Protein AF-A0A9J5WJE4-F1 (afdb_monomer)

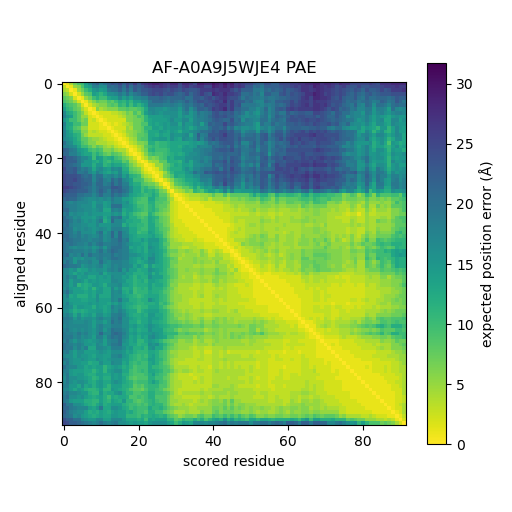Sequence (92 aa):
MAKEAVLTQDSVMKRGITLCFRCFLCGETSYTHHLWRIFLSLRGISWTMPRKVAEALLCWEEEGVDAKDKGRWRVIPGSIWWAVWKERNSRC

Foldseek 3Di:
DPPPPPCPPVNCVVVVQDFPCADPVGRDNVQLVVVVCVVCVVVVHDDDDDPDPVVVLVVQVVVCPPPPDVPVSNCVVVVSVVVSVVVRRVVD

pLDDT: mean 73.05, std 15.77, range [30.92, 92.12]

Secondary structure (DSSP, 8-state):
--------HHHHHTTT-----S-TTT-S-HHHHHHHHHHHHHHT------SSHHHHHHHHHHHTTT-S-HHHHHHHHHHHHHHHHHHHHS--

Mean predicted aligned error: 10.75 Å

Organism: Solanum commersonii (NCBI:txid4109)

Radius of gyration: 14.86 Å; Cα contacts (8 Å, |Δi|>4): 43; chains: 1; bounding box: 32×32×35 Å

Solvent-accessible surface area (backbone atoms only — not comparable to full-atom values): 5807 Å² total; per-residue (Å²): 135,82,79,85,77,70,74,46,70,68,62,41,44,76,69,75,47,79,75,66,73,44,48,90,90,66,74,46,66,54,67,61,56,50,57,51,49,53,56,30,60,77,68,70,52,92,77,78,8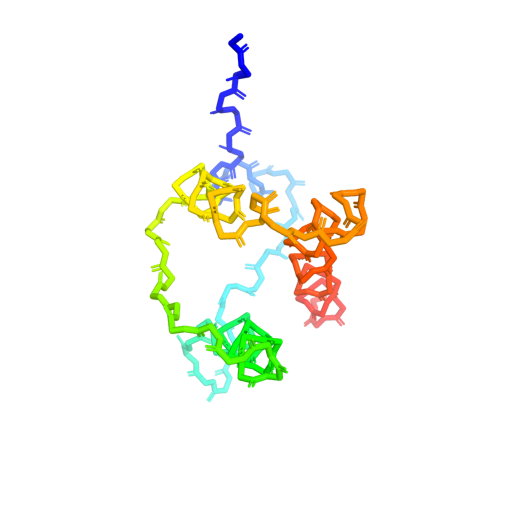7,54,97,42,70,67,55,41,51,51,56,49,53,62,76,36,73,84,45,94,50,55,68,66,56,69,44,47,65,58,50,54,52,48,52,48,50,50,59,39,59,73,74,103

Structure (mmCIF, N/CA/C/O backbone):
data_AF-A0A9J5WJE4-F1
#
_entry.id   AF-A0A9J5WJE4-F1
#
loop_
_atom_site.group_PDB
_atom_site.id
_atom_site.type_symbol
_atom_site.label_atom_id
_atom_site.label_alt_id
_atom_site.label_comp_id
_atom_site.label_asym_id
_atom_site.label_entity_id
_atom_site.label_seq_id
_atom_site.pdbx_PDB_ins_code
_atom_site.Cartn_x
_atom_site.Cartn_y
_atom_site.Cartn_z
_atom_site.occupancy
_atom_site.B_iso_or_equiv
_atom_site.auth_seq_id
_atom_site.auth_comp_id
_atom_site.auth_asym_id
_atom_site.auth_atom_id
_atom_site.pdbx_PDB_model_num
ATOM 1 N N . MET A 1 1 ? 7.985 17.744 -0.861 1.00 30.92 1 MET A N 1
ATOM 2 C CA . MET A 1 1 ? 7.706 17.402 0.551 1.00 30.92 1 MET A CA 1
ATOM 3 C C . MET A 1 1 ? 6.205 17.214 0.706 1.00 30.92 1 MET A C 1
ATOM 5 O O . MET A 1 1 ? 5.478 18.199 0.743 1.00 30.92 1 MET A O 1
ATOM 9 N N . ALA A 1 2 ? 5.717 15.973 0.692 1.00 36.06 2 ALA A N 1
ATOM 10 C CA . ALA A 1 2 ? 4.322 15.704 1.023 1.00 36.06 2 ALA A CA 1
ATOM 11 C C . ALA A 1 2 ? 4.168 15.872 2.540 1.00 36.06 2 ALA A C 1
ATOM 13 O O . ALA A 1 2 ? 4.898 15.241 3.299 1.00 36.06 2 ALA A O 1
ATOM 14 N N . LYS A 1 3 ? 3.283 16.769 2.989 1.00 37.69 3 LYS A N 1
ATOM 15 C CA . LYS A 1 3 ? 2.963 16.893 4.414 1.00 37.69 3 LYS A CA 1
ATOM 16 C C . LYS A 1 3 ? 2.364 15.564 4.868 1.00 37.69 3 LYS A C 1
ATOM 18 O O . LYS A 1 3 ? 1.306 15.182 4.373 1.00 37.69 3 LYS A O 1
ATOM 23 N N . GLU A 1 4 ? 3.012 14.893 5.816 1.00 45.81 4 GLU A N 1
ATOM 24 C CA . GLU A 1 4 ? 2.458 13.743 6.537 1.00 45.81 4 GLU A CA 1
ATOM 25 C C . GLU A 1 4 ? 1.325 14.199 7.470 1.00 45.81 4 GLU A C 1
ATOM 27 O O . GLU A 1 4 ? 1.388 14.076 8.689 1.00 45.81 4 GLU A O 1
ATOM 32 N N . ALA A 1 5 ? 0.253 14.754 6.906 1.00 48.31 5 ALA A N 1
ATOM 33 C CA . ALA A 1 5 ? -0.998 14.947 7.619 1.00 48.31 5 ALA A CA 1
ATOM 34 C C . ALA A 1 5 ? -1.74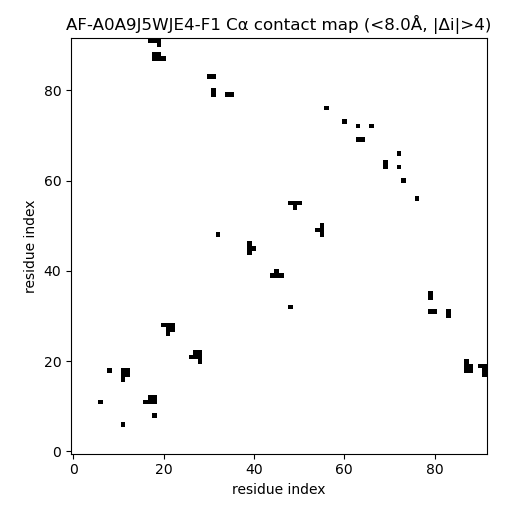8 13.610 7.630 1.00 48.31 5 ALA A C 1
ATOM 36 O O . ALA A 1 5 ? -2.804 13.457 7.017 1.00 48.31 5 ALA A O 1
ATOM 37 N N . VAL A 1 6 ? -1.175 12.612 8.304 1.00 50.59 6 VAL A N 1
ATOM 38 C CA . VAL A 1 6 ? -1.937 11.428 8.687 1.00 50.59 6 VAL A CA 1
ATOM 39 C C . VAL A 1 6 ? -2.931 11.911 9.732 1.00 50.59 6 VAL A C 1
ATOM 41 O O . VAL A 1 6 ? -2.546 12.294 10.836 1.00 50.59 6 VAL A O 1
ATOM 44 N N . LEU A 1 7 ? -4.214 11.956 9.369 1.00 52.66 7 LEU A N 1
ATOM 45 C CA . LEU A 1 7 ? -5.274 12.184 10.340 1.00 52.66 7 LEU A CA 1
ATOM 46 C C . LEU A 1 7 ? -5.168 11.067 11.380 1.00 52.66 7 LEU A C 1
ATOM 48 O O . LEU A 1 7 ? -5.465 9.907 11.094 1.00 52.66 7 LEU A O 1
ATOM 52 N N . THR A 1 8 ? -4.683 11.412 12.571 1.00 57.75 8 THR A N 1
ATOM 53 C CA . THR A 1 8 ? -4.628 10.474 13.690 1.00 57.75 8 THR A CA 1
ATOM 54 C C . THR A 1 8 ? -6.046 10.022 14.023 1.00 57.75 8 THR A C 1
ATOM 56 O O . THR A 1 8 ? -7.010 10.748 13.773 1.00 57.75 8 THR A O 1
ATOM 59 N N . GLN A 1 9 ? -6.187 8.817 14.575 1.00 56.12 9 GLN A N 1
ATOM 60 C CA . GLN A 1 9 ? -7.483 8.236 14.938 1.00 56.12 9 GLN A CA 1
ATOM 61 C C . GLN A 1 9 ? -8.366 9.238 15.699 1.00 56.12 9 GLN A C 1
ATOM 63 O O . GLN A 1 9 ? -9.520 9.450 15.331 1.00 56.12 9 GLN A O 1
ATOM 68 N N . ASP A 1 10 ? -7.783 9.937 16.673 1.00 55.53 10 ASP A N 1
ATOM 69 C CA . ASP A 1 10 ? -8.467 10.963 17.460 1.00 55.53 10 ASP A CA 1
ATOM 70 C C . ASP A 1 10 ? -8.950 12.140 16.610 1.00 55.53 10 ASP A C 1
ATOM 72 O O . ASP A 1 10 ? -10.020 12.689 16.854 1.00 55.53 10 ASP A O 1
ATOM 76 N N . SER A 1 11 ? -8.192 12.525 15.583 1.00 63.44 11 SER A N 1
ATOM 77 C CA . SER A 1 11 ? -8.554 13.612 14.668 1.00 63.44 11 SER A CA 1
ATOM 78 C C . SER A 1 11 ? -9.743 13.250 13.778 1.00 63.44 11 SER A C 1
ATOM 80 O O . SER A 1 11 ? -10.528 14.127 13.423 1.00 63.44 11 SER A O 1
ATOM 82 N N . VAL A 1 12 ? -9.887 11.972 13.414 1.00 63.00 12 VAL A N 1
ATOM 83 C CA . VAL A 1 12 ? -11.014 11.479 12.607 1.00 63.00 12 VAL A CA 1
ATOM 84 C C . VAL A 1 12 ? -12.249 11.252 13.477 1.00 63.00 12 VAL A C 1
ATOM 86 O O . VAL A 1 12 ? -13.341 11.687 13.114 1.00 63.00 12 VAL A O 1
ATOM 89 N N . MET A 1 13 ? -12.069 10.680 14.669 1.00 61.03 13 MET A N 1
ATOM 90 C CA . MET A 1 13 ? -13.151 10.505 15.641 1.00 61.03 13 MET A CA 1
ATOM 91 C C . MET A 1 13 ? -13.719 11.850 16.111 1.00 61.03 13 MET A C 1
ATOM 93 O O . MET A 1 13 ? -14.934 12.004 16.191 1.00 61.03 13 MET A O 1
ATOM 97 N N . LYS A 1 14 ? -12.874 12.873 16.318 1.00 71.69 14 LYS A N 1
ATOM 98 C CA . LYS A 1 14 ? -13.318 14.251 16.618 1.00 71.69 14 LYS A CA 1
ATOM 99 C C . LYS A 1 14 ? -14.159 14.887 15.509 1.00 71.69 14 LYS A C 1
ATOM 101 O O . LYS A 1 14 ? -14.863 15.855 15.770 1.00 71.69 14 LYS A O 1
ATOM 106 N N . ARG A 1 15 ? -14.102 14.361 14.282 1.00 74.94 15 ARG A N 1
ATOM 107 C CA . ARG A 1 15 ? -14.946 14.786 13.153 1.00 74.94 15 ARG A CA 1
ATOM 108 C C . ARG A 1 15 ? -16.250 13.986 13.051 1.00 74.94 15 ARG A C 1
ATOM 110 O O . ARG A 1 15 ? -16.935 14.092 12.042 1.00 74.94 15 ARG A O 1
ATOM 117 N N . GLY A 1 16 ? -16.584 13.181 14.063 1.00 61.19 16 GLY A N 1
ATOM 118 C CA . GLY A 1 16 ? -17.802 12.366 14.096 1.00 61.19 16 GLY A CA 1
ATOM 119 C C . GLY A 1 16 ? -17.743 11.116 13.216 1.00 61.19 16 GLY A C 1
ATOM 120 O O . GLY A 1 16 ? -18.765 10.476 12.999 1.00 61.19 16 GLY A O 1
ATOM 121 N N . ILE A 1 17 ? -16.564 10.761 12.697 1.00 64.38 17 ILE A N 1
ATOM 122 C CA . ILE A 1 17 ? -16.379 9.575 11.859 1.00 64.38 17 ILE A CA 1
ATOM 123 C C . ILE A 1 17 ? -15.952 8.411 12.760 1.00 64.38 17 ILE A C 1
ATOM 125 O O . ILE A 1 17 ? -14.826 8.376 13.268 1.00 64.38 17 ILE A O 1
ATOM 129 N N . THR A 1 18 ? -16.847 7.443 12.947 1.00 58.00 18 THR A N 1
ATOM 130 C CA . THR A 1 18 ? -16.572 6.220 13.710 1.00 58.00 18 THR A CA 1
ATOM 131 C C . THR A 1 18 ? -15.757 5.253 12.856 1.00 58.00 18 THR A C 1
ATOM 133 O O . THR A 1 18 ? -16.243 4.708 11.872 1.00 58.00 18 THR A O 1
ATOM 136 N N . LEU A 1 19 ? -14.495 5.029 13.225 1.00 56.44 19 LEU A N 1
ATOM 137 C CA . LEU A 1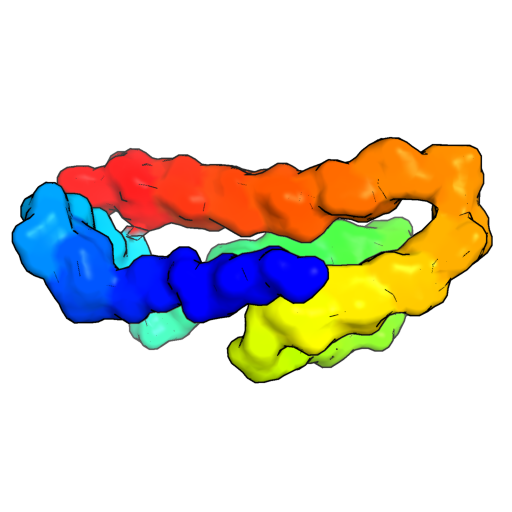 19 ? -13.620 4.056 12.567 1.00 56.44 19 LEU A CA 1
ATOM 138 C C . LEU A 1 19 ? -13.536 2.775 13.402 1.00 56.44 19 LEU A C 1
ATOM 140 O O . LEU A 1 19 ? -12.814 2.726 14.398 1.00 56.44 19 LEU A O 1
ATOM 144 N N . CYS A 1 20 ? -14.197 1.702 12.968 1.00 54.00 20 CYS A N 1
ATOM 145 C CA . CYS A 1 20 ? -14.051 0.394 13.606 1.00 54.00 20 CYS A CA 1
ATOM 146 C C . CYS A 1 20 ? -12.711 -0.248 13.196 1.00 54.00 20 CYS A C 1
ATOM 148 O O . CYS A 1 20 ? -12.597 -0.885 12.148 1.00 54.00 20 CYS A O 1
ATOM 150 N N . PHE A 1 21 ? -11.650 -0.020 13.987 1.00 53.50 21 PHE A N 1
ATOM 151 C CA . PHE A 1 21 ? -10.318 -0.597 13.727 1.00 53.50 21 PHE A CA 1
ATOM 152 C C . PHE A 1 21 ? -10.169 -2.065 14.084 1.00 53.50 21 PHE A C 1
ATOM 154 O O . PHE A 1 21 ? -9.275 -2.721 13.549 1.00 53.50 21 PHE A O 1
ATOM 161 N N . ARG A 1 22 ? -11.058 -2.580 14.926 1.00 51.06 22 ARG A N 1
ATOM 162 C CA . ARG A 1 22 ? -11.097 -3.982 15.309 1.00 51.06 22 ARG A CA 1
ATOM 163 C C . ARG A 1 22 ? -12.437 -4.537 14.887 1.00 51.06 22 ARG A C 1
ATOM 165 O O . ARG A 1 22 ? -13.471 -4.056 15.324 1.00 51.06 22 ARG A O 1
ATOM 172 N N . CYS A 1 23 ? -12.405 -5.572 14.066 1.00 52.38 23 CYS A N 1
ATOM 173 C CA . CYS A 1 23 ? -13.528 -6.486 13.956 1.00 52.38 23 CYS A CA 1
ATOM 174 C C . CYS A 1 23 ? -13.962 -6.893 15.374 1.00 52.38 23 CYS A C 1
ATOM 176 O O . CYS A 1 23 ? -13.160 -7.470 16.109 1.00 52.38 23 CYS A O 1
ATOM 178 N N . PHE A 1 24 ? -15.203 -6.573 15.758 1.00 43.31 24 PHE A N 1
ATOM 179 C CA . PHE A 1 24 ? -15.746 -6.851 17.097 1.00 43.31 24 PHE A CA 1
ATOM 180 C C . PHE A 1 24 ? -15.629 -8.335 17.484 1.00 43.31 24 PHE A C 1
ATOM 182 O O . PHE A 1 24 ? -15.454 -8.664 18.650 1.00 43.31 24 PHE A O 1
ATOM 189 N N . LEU A 1 25 ? -15.646 -9.225 16.488 1.00 44.25 25 LEU A N 1
ATOM 190 C CA . LEU A 1 25 ? -15.520 -10.670 16.671 1.00 44.25 25 LEU A CA 1
ATOM 191 C C . LEU A 1 25 ? -14.074 -11.182 16.712 1.00 44.25 25 LEU A C 1
ATOM 193 O O . LEU A 1 25 ? -13.854 -12.294 17.174 1.00 44.25 25 LEU A O 1
ATOM 197 N N . CYS A 1 26 ? -13.095 -10.431 16.195 1.00 47.09 26 CYS A N 1
ATOM 198 C CA . CYS A 1 26 ? -11.774 -10.989 15.901 1.00 47.09 26 CYS A CA 1
ATOM 199 C C . CYS A 1 26 ? -10.570 -10.164 16.370 1.00 47.09 26 CYS A C 1
ATOM 201 O O . CYS A 1 26 ? -9.448 -10.640 16.256 1.00 47.09 26 CYS A O 1
ATOM 203 N N . GLY A 1 27 ? -10.763 -8.966 16.936 1.00 49.31 27 GLY A N 1
ATOM 204 C CA . GLY A 1 27 ? -9.726 -8.237 17.686 1.00 49.31 27 GLY A CA 1
ATOM 205 C C . GLY A 1 27 ? -8.509 -7.734 16.889 1.00 49.31 27 GLY A C 1
ATOM 206 O O . GLY A 1 27 ? -7.791 -6.865 17.391 1.00 49.31 27 GLY A O 1
ATOM 207 N N . GLU A 1 28 ? -8.317 -8.206 15.654 1.00 51.78 28 GLU A N 1
ATOM 208 C CA . GLU A 1 28 ? -7.157 -7.953 14.799 1.00 51.78 28 GLU A CA 1
ATOM 209 C C . GLU A 1 28 ? -7.514 -7.278 13.466 1.00 51.78 28 GLU A C 1
ATOM 211 O O . GLU A 1 28 ? -8.599 -7.440 12.899 1.00 51.78 28 GLU A O 1
ATOM 216 N N . THR A 1 29 ? -6.530 -6.566 12.915 1.00 55.47 29 THR A N 1
ATOM 217 C CA . THR A 1 29 ? -6.479 -5.928 11.586 1.00 55.47 29 THR A CA 1
ATOM 218 C C . THR A 1 29 ? -6.378 -6.945 10.427 1.00 55.47 29 THR A C 1
ATOM 220 O O . THR A 1 29 ? -5.754 -6.690 9.396 1.00 55.47 29 THR A O 1
ATOM 223 N N . SER A 1 30 ? -7.007 -8.114 10.590 1.00 61.81 30 SER A N 1
ATOM 224 C CA . SER A 1 30 ? -6.830 -9.3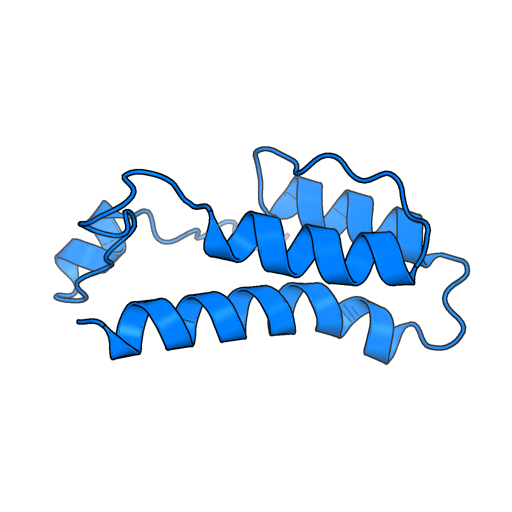28 9.777 1.00 61.81 30 SER A CA 1
ATOM 225 C C . SER A 1 30 ? -7.173 -9.158 8.287 1.00 61.81 30 SER A C 1
ATOM 227 O O . SER A 1 30 ? -6.501 -9.736 7.431 1.00 61.81 30 SER A O 1
ATOM 229 N N . TYR A 1 31 ? -8.165 -8.330 7.945 1.00 66.38 31 TYR A N 1
ATOM 230 C CA . TYR A 1 31 ? -8.640 -8.192 6.560 1.00 66.38 31 TYR A CA 1
ATOM 231 C C . TYR A 1 31 ? -7.615 -7.544 5.626 1.00 66.38 31 TYR A C 1
ATOM 233 O O . TYR A 1 31 ? -7.392 -8.028 4.517 1.00 66.38 31 TYR A O 1
ATOM 241 N N . THR A 1 32 ? -6.941 -6.483 6.078 1.00 72.06 32 THR A N 1
ATOM 242 C CA . THR A 1 32 ? -5.894 -5.820 5.289 1.00 72.06 32 THR A CA 1
ATOM 243 C C . THR A 1 32 ? -4.747 -6.787 5.026 1.00 72.06 32 THR A C 1
ATOM 245 O O . THR A 1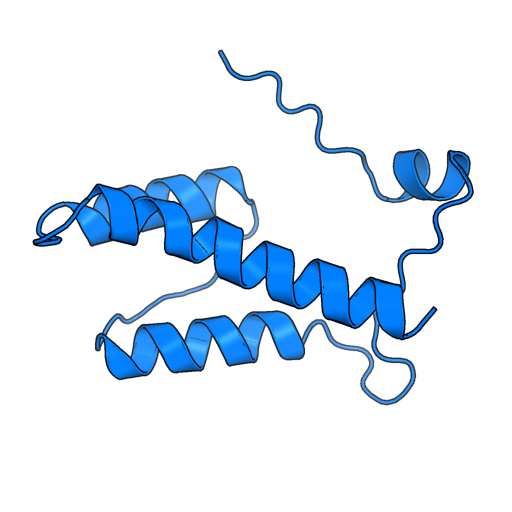 32 ? -4.308 -6.935 3.890 1.00 72.06 32 THR A O 1
ATOM 248 N N . HIS A 1 33 ? -4.301 -7.493 6.067 1.00 73.25 33 HIS A N 1
ATOM 249 C CA . HIS A 1 33 ? -3.202 -8.446 5.963 1.00 73.25 33 HIS A CA 1
ATOM 250 C C . HIS A 1 33 ? -3.526 -9.598 4.998 1.00 73.25 33 HIS A C 1
ATOM 252 O O . HIS A 1 33 ? -2.683 -9.959 4.180 1.00 73.25 33 HIS A O 1
ATOM 258 N N . HIS A 1 34 ? -4.757 -10.120 5.018 1.00 77.12 34 HIS A N 1
ATOM 259 C CA . HIS A 1 34 ? -5.200 -11.147 4.072 1.00 77.12 34 HIS A CA 1
ATOM 260 C C . HIS A 1 34 ? -5.203 -10.669 2.617 1.00 77.12 34 HIS A C 1
ATOM 262 O O . HIS A 1 34 ? -4.674 -11.370 1.756 1.00 77.12 34 HIS A O 1
ATOM 268 N N . LEU A 1 35 ? -5.747 -9.480 2.332 1.00 79.75 35 LEU A N 1
ATOM 269 C CA . LEU A 1 35 ? -5.791 -8.941 0.965 1.00 79.75 35 LEU A CA 1
ATOM 270 C C . LEU A 1 35 ? -4.388 -8.745 0.384 1.00 79.75 35 LEU A C 1
ATOM 272 O O . LEU A 1 35 ? -4.124 -9.143 -0.751 1.00 79.75 35 LEU A O 1
ATOM 276 N N . TRP A 1 36 ? -3.479 -8.195 1.189 1.00 83.06 36 TRP A N 1
ATOM 277 C CA . TRP A 1 36 ? -2.074 -8.076 0.818 1.00 83.06 36 TRP A CA 1
ATOM 278 C C . TRP A 1 36 ? -1.456 -9.448 0.553 1.00 83.06 36 TRP A C 1
ATOM 280 O O . TRP A 1 36 ? -0.906 -9.661 -0.525 1.00 83.06 36 TRP A O 1
ATOM 290 N N . ARG A 1 37 ? -1.596 -10.408 1.477 1.00 82.88 37 ARG A N 1
ATOM 291 C CA . ARG A 1 37 ? -1.039 -11.760 1.309 1.00 82.88 37 ARG A CA 1
ATOM 292 C C . ARG A 1 37 ? -1.525 -12.455 0.042 1.00 82.88 37 ARG A C 1
ATOM 294 O O . ARG A 1 37 ? -0.714 -13.086 -0.625 1.00 82.88 37 ARG A O 1
ATOM 301 N N . ILE A 1 38 ? -2.807 -12.334 -0.304 1.00 83.69 38 ILE A N 1
ATOM 302 C CA . ILE A 1 38 ? -3.354 -12.917 -1.537 1.00 83.69 38 ILE A CA 1
ATOM 303 C C . ILE A 1 38 ? -2.666 -12.303 -2.758 1.00 83.69 38 ILE A C 1
ATOM 305 O O . ILE A 1 38 ? -2.142 -13.035 -3.595 1.00 83.69 38 ILE A O 1
ATOM 309 N N . PHE A 1 39 ? -2.615 -10.970 -2.843 1.00 83.62 39 PHE A N 1
ATOM 310 C CA . PHE A 1 39 ? -1.980 -10.291 -3.973 1.00 83.62 39 PHE A CA 1
ATOM 311 C C . PHE A 1 39 ? -0.501 -10.677 -4.111 1.00 83.62 39 PHE A C 1
ATOM 313 O O . PHE A 1 39 ? -0.030 -11.022 -5.194 1.00 83.62 39 PHE A O 1
ATOM 320 N N . LEU A 1 40 ? 0.225 -10.642 -2.998 1.00 84.94 40 LEU A N 1
ATOM 321 C CA . LEU A 1 40 ? 1.657 -10.913 -2.943 1.00 84.94 40 LEU A CA 1
ATOM 322 C C . LEU A 1 40 ? 1.967 -12.373 -3.280 1.00 84.94 40 LEU A C 1
ATOM 324 O O . LEU A 1 40 ? 2.875 -12.632 -4.064 1.00 84.94 40 LEU A O 1
ATOM 328 N N . SER A 1 41 ? 1.155 -13.316 -2.793 1.00 85.81 41 SER A N 1
ATOM 329 C CA . SER A 1 41 ? 1.263 -14.735 -3.142 1.00 85.81 41 SER A CA 1
ATOM 330 C C . SER A 1 41 ? 1.039 -14.979 -4.633 1.00 85.81 41 SER A C 1
ATOM 332 O O . SER A 1 41 ? 1.767 -15.768 -5.225 1.00 85.81 41 SER A O 1
ATOM 334 N N . LEU A 1 42 ? 0.071 -14.297 -5.255 1.00 84.94 42 LEU A N 1
ATOM 335 C CA . LEU A 1 42 ? -0.164 -14.393 -6.702 1.00 84.94 42 LEU A CA 1
ATOM 336 C C . LEU A 1 42 ? 0.999 -13.824 -7.522 1.00 84.94 42 LEU A C 1
ATOM 338 O O . LEU A 1 42 ? 1.191 -14.203 -8.676 1.00 84.94 42 LEU A O 1
ATOM 342 N N . ARG A 1 43 ? 1.768 -12.902 -6.939 1.00 79.88 43 ARG A N 1
ATOM 343 C CA . ARG A 1 43 ? 2.961 -12.314 -7.553 1.00 79.88 43 ARG A CA 1
ATOM 344 C C . ARG A 1 43 ? 4.267 -13.008 -7.167 1.00 79.88 43 ARG A C 1
ATOM 346 O O . ARG A 1 43 ? 5.288 -12.669 -7.749 1.00 79.88 43 ARG A O 1
ATOM 353 N N . GLY A 1 44 ? 4.243 -13.956 -6.229 1.00 85.44 44 GLY A N 1
ATOM 354 C CA . GLY A 1 44 ? 5.447 -14.602 -5.701 1.00 85.44 44 GLY A CA 1
ATOM 355 C C . GLY A 1 44 ? 6.352 -13.667 -4.890 1.00 85.44 44 GLY A C 1
ATOM 356 O O . GLY A 1 44 ? 7.542 -13.934 -4.771 1.00 85.44 44 GLY A O 1
ATOM 357 N N . ILE A 1 45 ? 5.812 -12.571 -4.348 1.00 83.56 45 ILE A N 1
ATOM 358 C CA . ILE A 1 45 ? 6.588 -11.561 -3.617 1.00 83.56 45 ILE A CA 1
ATOM 359 C C . ILE A 1 45 ? 6.593 -11.912 -2.129 1.00 83.56 45 ILE A C 1
ATOM 361 O O . ILE A 1 45 ? 5.540 -11.994 -1.491 1.00 83.56 45 ILE A O 1
ATOM 365 N N . SER A 1 46 ? 7.788 -12.090 -1.564 1.00 80.06 46 SER A N 1
ATOM 366 C CA . SER A 1 46 ? 7.971 -12.244 -0.121 1.00 80.06 46 SER A CA 1
ATOM 367 C C . SER A 1 46 ? 7.923 -10.873 0.545 1.00 80.06 46 SER A C 1
ATOM 369 O O . SER A 1 46 ? 8.905 -10.139 0.548 1.00 80.06 46 SER A O 1
ATOM 371 N N . TRP A 1 47 ? 6.775 -10.525 1.121 1.00 82.62 47 TRP A N 1
ATOM 372 C CA . TRP A 1 47 ? 6.532 -9.195 1.674 1.00 82.62 47 TRP A CA 1
ATOM 373 C C . TRP A 1 47 ? 6.236 -9.235 3.166 1.00 82.62 47 TRP A C 1
ATOM 375 O O . TRP A 1 47 ? 5.369 -9.980 3.629 1.00 82.62 47 TRP A O 1
ATOM 385 N N . THR A 1 48 ? 6.907 -8.357 3.905 1.00 79.75 48 THR A N 1
ATOM 386 C CA . THR A 1 48 ? 6.622 -8.088 5.315 1.00 79.75 48 THR A CA 1
ATOM 387 C C . THR A 1 48 ? 6.010 -6.703 5.421 1.00 79.75 48 THR A C 1
ATOM 389 O O . THR A 1 48 ? 6.594 -5.738 4.94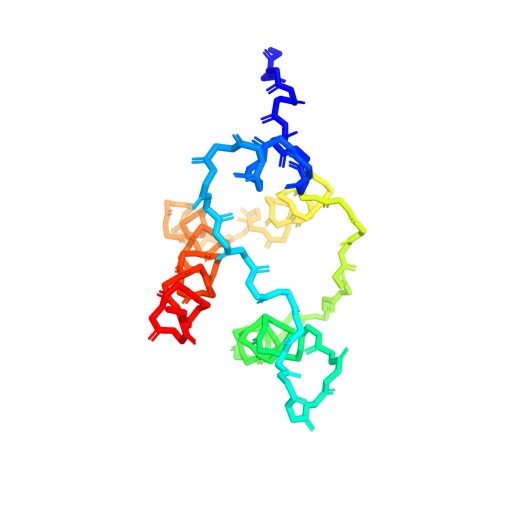1 1.00 79.75 48 THR A O 1
ATOM 392 N N . MET A 1 49 ? 4.829 -6.595 6.035 1.00 78.50 49 MET A N 1
ATOM 393 C CA . MET A 1 49 ? 4.115 -5.322 6.115 1.00 78.50 49 MET A CA 1
ATOM 394 C C . MET A 1 49 ? 4.904 -4.301 6.955 1.00 78.50 49 MET A C 1
ATOM 396 O O . MET A 1 49 ? 5.110 -4.552 8.148 1.00 78.50 49 MET A O 1
ATOM 400 N N . PRO A 1 50 ? 5.316 -3.149 6.388 1.00 79.62 50 PRO A N 1
ATOM 401 C CA . PRO A 1 50 ? 6.029 -2.130 7.151 1.00 79.62 50 PRO A CA 1
ATOM 402 C C . PRO A 1 50 ? 5.129 -1.465 8.191 1.00 79.62 50 PRO A C 1
ATOM 404 O O . PRO A 1 50 ? 3.901 -1.450 8.069 1.00 79.62 50 PRO A O 1
ATOM 407 N N . ARG A 1 51 ? 5.739 -0.879 9.228 1.00 77.50 51 ARG A N 1
ATOM 408 C CA . ARG A 1 51 ? 4.987 -0.235 10.318 1.00 77.50 51 ARG A CA 1
ATOM 409 C C . ARG A 1 51 ? 4.347 1.079 9.866 1.00 77.50 51 ARG A C 1
ATOM 411 O O . ARG A 1 51 ? 3.306 1.460 10.399 1.00 77.50 51 ARG A O 1
ATOM 418 N N . LYS A 1 52 ? 4.965 1.777 8.908 1.00 80.81 52 LYS A N 1
ATOM 419 C CA . LYS A 1 52 ? 4.471 3.053 8.378 1.00 80.81 52 LYS A CA 1
ATOM 420 C C . LYS A 1 52 ? 3.987 2.916 6.940 1.00 80.81 52 LYS A C 1
ATOM 422 O O . LYS A 1 52 ? 4.566 2.193 6.137 1.00 80.81 52 LYS A O 1
ATOM 427 N N . VAL A 1 53 ? 2.970 3.704 6.596 1.00 80.38 53 VAL A N 1
ATOM 428 C CA . VAL A 1 53 ? 2.429 3.785 5.228 1.00 80.38 53 VAL A CA 1
ATOM 429 C C . VAL A 1 53 ? 3.484 4.286 4.238 1.00 80.38 53 VAL A C 1
ATOM 4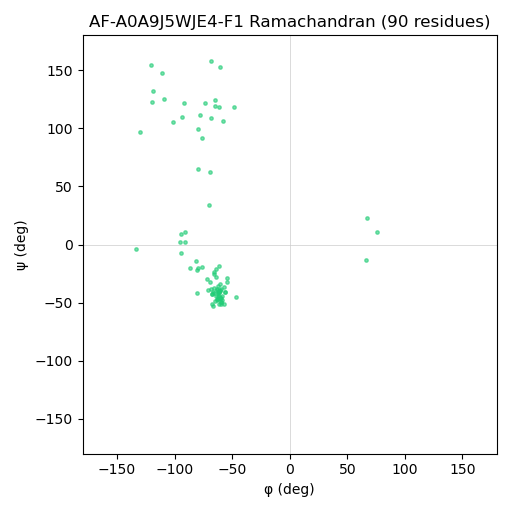31 O O . VAL A 1 53 ? 3.574 3.757 3.138 1.00 80.38 53 VAL A O 1
ATOM 434 N N . ALA A 1 54 ? 4.305 5.263 4.632 1.00 83.88 54 ALA A N 1
ATOM 435 C CA . ALA A 1 54 ? 5.385 5.775 3.788 1.00 83.88 54 ALA A CA 1
ATOM 436 C C . ALA A 1 54 ? 6.431 4.693 3.469 1.00 83.88 54 ALA A C 1
ATOM 438 O O . ALA A 1 54 ? 6.810 4.534 2.315 1.00 83.88 54 ALA A O 1
ATOM 439 N N . GLU A 1 55 ? 6.829 3.906 4.474 1.00 84.94 55 GLU A N 1
ATOM 440 C CA . GLU A 1 55 ? 7.736 2.763 4.301 1.00 84.94 55 GLU A CA 1
ATOM 441 C C . GLU A 1 55 ? 7.102 1.703 3.384 1.00 84.94 55 GLU A C 1
ATOM 443 O O . GLU A 1 55 ? 7.754 1.211 2.473 1.00 84.94 55 GLU A O 1
ATOM 448 N N . ALA A 1 56 ? 5.803 1.420 3.548 1.00 85.31 56 ALA A N 1
ATOM 449 C CA . ALA A 1 56 ? 5.067 0.514 2.664 1.00 85.31 56 ALA A CA 1
ATOM 450 C C . ALA A 1 56 ? 5.020 0.994 1.208 1.00 85.31 56 ALA A C 1
ATOM 452 O O . ALA A 1 56 ? 5.176 0.180 0.306 1.00 85.31 56 ALA A O 1
ATOM 453 N N . LEU A 1 57 ? 4.829 2.293 0.959 1.00 88.00 57 LEU A N 1
ATOM 454 C CA . LEU A 1 57 ? 4.854 2.848 -0.399 1.00 88.00 57 LEU A CA 1
ATOM 455 C C . LEU A 1 57 ? 6.249 2.807 -1.020 1.00 88.00 57 LEU A C 1
ATOM 457 O O . LEU A 1 57 ? 6.362 2.532 -2.210 1.00 88.00 57 LEU A O 1
ATOM 461 N N . LEU A 1 58 ? 7.287 3.060 -0.222 1.00 88.50 58 LEU A N 1
ATOM 462 C CA . LEU A 1 58 ? 8.670 3.032 -0.684 1.00 88.50 58 LEU A CA 1
ATOM 463 C C . LEU A 1 58 ? 9.093 1.612 -1.072 1.00 88.50 58 LEU A C 1
ATOM 465 O O . LEU A 1 58 ? 9.469 1.395 -2.220 1.00 88.50 58 LEU A O 1
ATOM 469 N N . CYS A 1 59 ? 8.903 0.634 -0.178 1.00 87.50 59 CYS A N 1
ATOM 470 C CA . CYS A 1 59 ? 9.153 -0.774 -0.497 1.00 87.50 59 CYS A CA 1
ATOM 471 C C . CYS A 1 59 ? 8.318 -1.229 -1.701 1.00 87.50 59 CYS A C 1
ATOM 473 O O . CYS A 1 59 ? 8.777 -2.004 -2.529 1.00 87.50 59 CYS A O 1
ATOM 475 N N . TRP A 1 60 ? 7.085 -0.732 -1.834 1.00 89.62 60 TRP A N 1
ATOM 476 C CA . TRP A 1 60 ? 6.238 -1.080 -2.969 1.00 89.62 60 TRP A CA 1
ATOM 477 C C . TRP A 1 60 ? 6.798 -0.550 -4.286 1.00 89.62 60 TRP A C 1
ATOM 479 O O . TRP A 1 60 ? 6.758 -1.246 -5.295 1.00 89.62 60 TRP A O 1
ATOM 489 N N . GLU A 1 61 ? 7.302 0.682 -4.308 1.00 89.06 61 GLU A N 1
ATOM 490 C CA . GLU A 1 61 ? 7.914 1.252 -5.506 1.00 89.06 61 GLU A CA 1
ATOM 491 C C . GLU A 1 61 ? 9.200 0.510 -5.901 1.00 89.06 61 GLU A C 1
ATOM 493 O O . GLU A 1 61 ? 9.399 0.265 -7.091 1.00 89.06 61 GLU A O 1
ATOM 498 N N . GLU A 1 62 ? 10.000 0.079 -4.922 1.00 89.00 62 GLU A N 1
ATOM 499 C CA . GLU A 1 62 ? 11.206 -0.738 -5.124 1.00 89.00 62 GLU A CA 1
ATOM 500 C C . GLU A 1 62 ? 10.885 -2.115 -5.726 1.00 89.00 62 GLU A C 1
ATOM 502 O O . GLU A 1 62 ? 11.460 -2.491 -6.746 1.00 89.00 62 GLU A O 1
ATOM 507 N N . GLU A 1 63 ? 9.890 -2.825 -5.187 1.00 87.31 63 GLU A N 1
ATOM 508 C CA . GLU A 1 63 ? 9.417 -4.106 -5.746 1.00 87.31 63 GLU A CA 1
ATOM 509 C C . GLU A 1 63 ? 8.815 -3.952 -7.160 1.00 87.31 63 GLU A C 1
ATOM 511 O O . GLU A 1 63 ? 8.709 -4.904 -7.933 1.00 87.31 63 GLU A O 1
ATOM 516 N N . GLY A 1 64 ? 8.401 -2.735 -7.518 1.00 86.12 64 GLY A N 1
ATOM 517 C CA . GLY A 1 64 ? 7.768 -2.399 -8.790 1.00 86.12 64 GLY A CA 1
ATOM 518 C C . GLY A 1 64 ? 8.695 -1.967 -9.912 1.00 86.12 64 GLY A C 1
ATOM 519 O O . GLY A 1 64 ? 8.189 -1.583 -10.972 1.00 86.12 64 GLY A O 1
ATOM 520 N N . VAL A 1 65 ? 10.013 -1.960 -9.701 1.00 85.62 65 VAL A N 1
ATOM 521 C CA . VAL A 1 65 ? 10.979 -1.424 -10.677 1.00 85.62 65 VAL A CA 1
ATOM 522 C C . VAL A 1 65 ? 10.839 -2.110 -12.040 1.00 85.62 65 VAL A C 1
ATOM 524 O O . VAL A 1 65 ? 10.797 -1.414 -13.062 1.00 85.62 65 VAL A O 1
ATOM 527 N N . ASP A 1 66 ? 10.629 -3.429 -12.029 1.00 85.25 66 ASP A N 1
ATOM 528 C CA . ASP A 1 66 ? 10.491 -4.286 -13.215 1.00 85.25 66 ASP A CA 1
ATOM 529 C C . ASP A 1 66 ? 9.031 -4.518 -13.648 1.00 85.25 66 ASP A C 1
ATOM 531 O O . ASP A 1 66 ? 8.732 -5.338 -14.525 1.00 85.25 66 ASP A O 1
ATOM 535 N N . ALA A 1 67 ? 8.074 -3.805 -13.047 1.00 86.19 67 ALA A N 1
ATOM 536 C CA . ALA A 1 67 ? 6.673 -3.953 -13.405 1.00 86.19 67 ALA A CA 1
ATOM 537 C C . ALA A 1 67 ? 6.425 -3.495 -14.854 1.00 86.19 67 ALA A C 1
ATOM 539 O O . ALA A 1 67 ? 6.648 -2.337 -15.208 1.00 86.19 67 ALA A O 1
ATOM 540 N N . LYS A 1 68 ? 5.858 -4.393 -15.676 1.00 88.00 68 LYS A N 1
ATOM 541 C CA . LYS A 1 68 ? 5.482 -4.113 -17.079 1.00 88.00 68 LYS A CA 1
ATOM 542 C C . LYS A 1 68 ? 4.572 -2.888 -17.239 1.00 88.00 68 LYS A C 1
ATOM 544 O O . LYS A 1 68 ? 4.634 -2.209 -18.255 1.00 88.00 68 LYS A O 1
ATOM 549 N N . ASP A 1 69 ? 3.720 -2.626 -16.249 1.00 90.62 69 ASP A N 1
ATOM 550 C CA . ASP A 1 69 ? 2.841 -1.457 -16.195 1.00 90.62 69 ASP A CA 1
ATOM 551 C C . ASP A 1 69 ? 2.983 -0.780 -14.827 1.00 90.62 69 ASP A C 1
ATOM 553 O O . ASP A 1 69 ? 2.359 -1.179 -13.836 1.00 90.62 69 ASP A O 1
ATOM 557 N N . LYS A 1 70 ? 3.824 0.260 -14.780 1.00 89.69 70 LYS A N 1
ATOM 558 C CA . LYS A 1 70 ? 4.075 1.048 -13.564 1.00 89.69 70 LYS A CA 1
ATOM 559 C C . LYS A 1 70 ? 2.831 1.791 -13.070 1.00 89.69 70 LYS A C 1
ATOM 561 O O . LYS A 1 70 ? 2.705 2.030 -11.870 1.00 89.69 70 LYS A O 1
ATOM 566 N N . GLY A 1 71 ? 1.903 2.143 -13.962 1.00 91.06 71 GLY A N 1
ATOM 567 C CA . GLY A 1 71 ? 0.660 2.823 -13.598 1.00 91.06 71 GLY A CA 1
ATOM 568 C C . GLY A 1 71 ? -0.249 1.906 -12.787 1.00 91.06 71 GLY A C 1
ATOM 569 O O . GLY A 1 71 ? -0.647 2.246 -11.672 1.00 91.06 71 GLY A O 1
ATOM 570 N N . ARG A 1 72 ? -0.497 0.695 -13.300 1.00 88.44 72 ARG A N 1
ATOM 571 C CA . ARG A 1 72 ? -1.236 -0.344 -12.563 1.00 88.44 72 ARG A CA 1
ATOM 572 C C . ARG A 1 72 ? -0.531 -0.729 -11.272 1.00 88.44 72 AR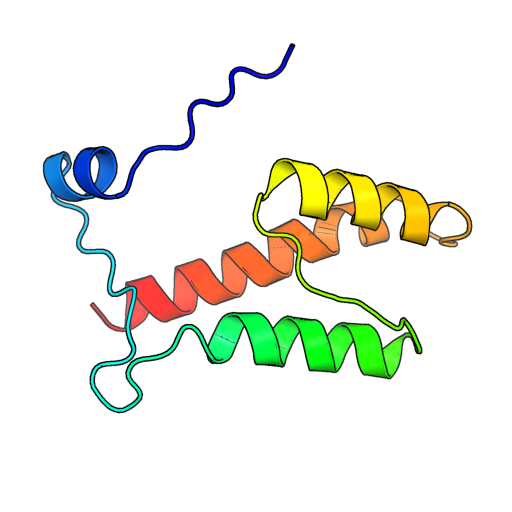G A C 1
ATOM 574 O O . ARG A 1 72 ? -1.200 -0.908 -10.258 1.00 88.44 72 ARG A O 1
ATOM 581 N N . TRP A 1 73 ? 0.801 -0.810 -11.295 1.00 90.19 73 TRP A N 1
ATOM 582 C CA . TRP A 1 73 ? 1.587 -1.114 -10.104 1.00 90.19 73 TRP A CA 1
ATOM 583 C C . TRP A 1 73 ? 1.328 -0.121 -8.965 1.00 90.19 73 TRP A C 1
ATOM 585 O O . TRP A 1 73 ? 0.973 -0.518 -7.857 1.00 90.19 73 TRP A O 1
ATOM 595 N N . ARG A 1 74 ? 1.417 1.182 -9.249 1.00 90.69 74 ARG A N 1
ATOM 596 C CA . ARG A 1 74 ? 1.228 2.252 -8.254 1.00 90.69 74 ARG A CA 1
ATOM 597 C C . ARG A 1 74 ? -0.195 2.340 -7.690 1.00 90.69 74 ARG A C 1
ATOM 599 O O . ARG A 1 74 ? -0.376 2.836 -6.583 1.00 90.69 74 ARG A O 1
ATOM 606 N N . VAL A 1 75 ? -1.202 1.853 -8.416 1.00 92.12 75 VAL A N 1
ATOM 607 C CA . VAL A 1 75 ? -2.614 1.888 -7.987 1.00 92.12 75 VAL A CA 1
ATOM 608 C C . VAL A 1 75 ? -2.975 0.765 -7.008 1.00 92.12 75 VAL A C 1
ATOM 610 O O . VAL A 1 75 ? -3.938 0.905 -6.249 1.00 92.12 75 VAL A O 1
ATOM 613 N N . ILE A 1 76 ? -2.223 -0.338 -6.974 1.00 88.69 76 ILE A N 1
ATOM 614 C CA . ILE A 1 76 ? -2.560 -1.510 -6.147 1.00 88.69 76 ILE A CA 1
ATOM 615 C C . ILE A 1 76 ? -2.646 -1.185 -4.644 1.00 88.69 76 ILE A C 1
ATOM 617 O O . ILE A 1 76 ? -3.685 -1.503 -4.060 1.00 88.69 76 ILE A O 1
ATOM 621 N N . PRO A 1 77 ? -1.664 -0.510 -4.007 1.00 88.44 77 PRO A N 1
ATOM 622 C CA . PRO A 1 77 ? -1.746 -0.188 -2.581 1.00 88.44 77 PRO A CA 1
ATOM 623 C C . PRO A 1 77 ? -2.975 0.663 -2.260 1.00 88.44 77 PRO A C 1
ATOM 625 O O . PRO A 1 77 ? -3.724 0.362 -1.331 1.00 88.44 77 PRO A O 1
ATOM 628 N N . GLY A 1 78 ? -3.232 1.679 -3.092 1.00 88.25 78 GLY A N 1
ATOM 629 C CA . GLY A 1 78 ? -4.405 2.543 -2.976 1.00 88.25 78 GLY A CA 1
ATOM 630 C C . GLY A 1 78 ? -5.713 1.762 -3.103 1.00 88.25 78 GLY A C 1
ATOM 631 O O . GLY A 1 78 ? -6.638 1.988 -2.330 1.00 88.25 78 GLY A O 1
ATOM 632 N N . SER A 1 79 ? -5.767 0.792 -4.018 1.00 87.00 79 SER A N 1
ATOM 633 C CA . SER A 1 79 ? -6.941 -0.062 -4.237 1.00 87.00 79 SER A CA 1
ATOM 634 C C . SER A 1 79 ? -7.214 -0.988 -3.049 1.00 87.00 79 SER A C 1
ATOM 636 O O . SER A 1 79 ? -8.365 -1.119 -2.631 1.00 87.00 79 SER A O 1
ATOM 638 N N . ILE A 1 80 ? -6.170 -1.592 -2.467 1.00 84.81 80 ILE A N 1
ATOM 639 C CA . ILE A 1 80 ? -6.286 -2.439 -1.269 1.00 84.81 80 ILE A CA 1
ATOM 640 C C . ILE A 1 80 ? -6.753 -1.601 -0.076 1.00 84.81 80 ILE A C 1
ATOM 642 O O . ILE A 1 80 ? -7.710 -1.974 0.602 1.00 84.81 80 ILE A O 1
ATOM 646 N N . TRP A 1 81 ? -6.128 -0.446 0.170 1.00 83.94 81 TRP A N 1
ATOM 647 C CA . TRP A 1 81 ? -6.545 0.437 1.262 1.00 83.94 81 TRP A CA 1
ATOM 648 C C . TRP A 1 81 ? -7.958 0.975 1.075 1.00 83.94 81 TRP A C 1
ATOM 650 O O . TRP A 1 81 ? -8.704 1.048 2.048 1.00 83.94 81 TRP A O 1
ATOM 660 N N . TRP A 1 82 ? -8.350 1.302 -0.155 1.00 84.44 82 TRP A N 1
ATOM 661 C CA . TRP A 1 82 ? -9.708 1.733 -0.460 1.00 84.44 82 TRP A CA 1
ATOM 662 C C . TRP A 1 82 ? -10.736 0.633 -0.190 1.00 84.44 82 TRP A C 1
ATOM 664 O O . TRP A 1 82 ? -11.759 0.897 0.440 1.00 84.44 82 TRP A O 1
ATOM 674 N N . ALA A 1 83 ? -10.458 -0.607 -0.603 1.00 81.75 83 ALA A N 1
ATOM 675 C CA . ALA A 1 83 ? -11.324 -1.749 -0.316 1.00 81.75 83 ALA A CA 1
ATOM 676 C C . ALA A 1 83 ? -11.489 -1.965 1.196 1.00 81.75 83 ALA A C 1
ATOM 678 O O . ALA A 1 83 ? -12.611 -2.096 1.683 1.00 81.75 83 ALA A O 1
ATOM 679 N N . VAL A 1 84 ? -10.384 -1.912 1.946 1.00 78.25 84 VAL A N 1
ATOM 680 C CA . VAL A 1 84 ? -10.393 -1.993 3.413 1.00 78.25 84 VAL A CA 1
ATOM 681 C C . VAL A 1 84 ? -11.199 -0.850 4.028 1.00 78.25 84 VAL A C 1
ATOM 683 O O . VAL A 1 84 ? -12.005 -1.082 4.925 1.00 78.25 84 VAL A O 1
ATOM 686 N N . TRP A 1 85 ? -10.995 0.384 3.566 1.00 79.19 85 TRP A N 1
ATOM 687 C CA . TRP A 1 85 ? -11.731 1.551 4.048 1.00 79.19 85 TRP A CA 1
ATOM 688 C C . TRP A 1 85 ? -13.236 1.405 3.805 1.00 79.19 85 TRP A C 1
ATOM 690 O O . TRP A 1 85 ? -14.015 1.615 4.733 1.00 79.19 85 TRP A O 1
ATOM 700 N N . LYS A 1 86 ? -13.645 0.973 2.603 1.00 79.62 86 LYS A N 1
ATOM 701 C CA . LYS A 1 86 ? -15.058 0.731 2.281 1.00 79.62 86 LYS A CA 1
ATOM 702 C C . LYS A 1 86 ? -15.676 -0.323 3.190 1.00 79.62 86 LYS A C 1
ATOM 704 O O . LYS A 1 86 ? -16.720 -0.055 3.768 1.00 79.62 86 LYS A O 1
ATOM 709 N N . GLU A 1 87 ? -15.021 -1.473 3.345 1.00 76.38 87 GLU A N 1
ATOM 710 C CA . GLU A 1 87 ? -15.509 -2.575 4.186 1.00 76.38 87 GLU A CA 1
ATOM 711 C C . GLU A 1 87 ? -15.688 -2.150 5.648 1.00 76.38 87 GLU A C 1
ATOM 713 O O . GLU A 1 87 ? -16.632 -2.548 6.327 1.00 76.38 87 GLU A O 1
ATOM 718 N N . ARG A 1 88 ? -14.777 -1.316 6.152 1.00 66.25 88 ARG A N 1
ATOM 719 C CA . ARG A 1 88 ? -14.850 -0.809 7.525 1.00 66.25 88 ARG A CA 1
ATOM 720 C C . ARG A 1 88 ? -15.978 0.190 7.707 1.00 66.25 88 ARG A C 1
ATOM 722 O O . ARG A 1 88 ? -16.639 0.157 8.737 1.00 66.25 88 ARG A O 1
ATOM 729 N N . ASN A 1 89 ? -16.194 1.049 6.719 1.00 74.00 89 ASN A N 1
ATOM 730 C CA . ASN A 1 89 ? -17.230 2.070 6.779 1.00 74.00 89 ASN A CA 1
ATOM 731 C C . ASN A 1 89 ? -18.626 1.533 6.460 1.00 74.00 89 ASN A C 1
ATOM 733 O O . ASN A 1 89 ? -19.593 2.176 6.828 1.00 74.00 89 ASN A O 1
ATOM 737 N N . SER A 1 90 ? -18.753 0.383 5.793 1.00 72.31 90 SER A N 1
ATOM 738 C CA . SER A 1 90 ? -20.050 -0.272 5.578 1.00 72.31 90 SER A CA 1
ATOM 739 C C . SER A 1 90 ? -20.522 -1.100 6.774 1.00 72.31 90 SER A C 1
ATOM 741 O O . SER A 1 90 ? -21.670 -1.530 6.801 1.00 72.31 90 SER A O 1
ATOM 743 N N . ARG A 1 91 ? -19.632 -1.387 7.732 1.00 63.69 91 ARG A N 1
ATOM 744 C CA . ARG A 1 91 ? -19.940 -2.121 8.971 1.00 63.69 91 ARG A CA 1
ATOM 745 C C . ARG A 1 91 ? -20.244 -1.199 10.162 1.00 63.69 91 ARG A C 1
ATOM 747 O O . ARG A 1 91 ? -20.433 -1.705 11.267 1.00 63.69 91 ARG A O 1
ATOM 754 N N . CYS A 1 92 ? -20.249 0.116 9.952 1.00 51.38 92 CYS A N 1
ATOM 755 C CA . CYS A 1 92 ? -20.623 1.150 10.919 1.00 51.38 92 CYS A CA 1
ATOM 756 C C . CYS A 1 92 ? -21.852 1.898 10.414 1.00 51.38 92 CYS A C 1
ATOM 758 O O . CYS A 1 92 ? -22.633 2.337 11.282 1.00 51.38 92 CYS A O 1
#